Protein AF-A0A9D2IQK5-F1 (afdb_monomer_lite)

Foldseek 3Di:
DDDYDDDDDDDDDDDDDDPDDDDPVLLVLLVQLLVLLVQLLVLLVQLLVLLVVLLVLVVCCVVPPNDPNDPVNVVSLVSNLVSLVSSLVSLVVSLVSLVVNPDDPVSVVLSVQSVVLSCLSVVDLRPVVVDSVSSVSNNVSSVSNSVSSVVSSVVSVVSD

Structure (mmCIF, N/CA/C/O backbone):
data_AF-A0A9D2IQK5-F1
#
_entry.id   AF-A0A9D2IQK5-F1
#
loop_
_atom_site.group_PDB
_atom_site.id
_atom_site.type_symbol
_atom_site.label_atom_id
_atom_site.label_alt_id
_atom_site.label_comp_id
_atom_site.label_asym_id
_atom_site.label_entity_id
_atom_site.label_seq_id
_atom_site.pdbx_PDB_ins_code
_atom_site.Cartn_x
_atom_site.Cartn_y
_atom_site.Cartn_z
_atom_site.occupancy
_atom_site.B_iso_or_equiv
_atom_site.auth_seq_id
_atom_site.auth_comp_id
_atom_site.auth_asym_id
_atom_site.auth_atom_id
_atom_site.pdbx_PDB_model_num
ATOM 1 N N . MET A 1 1 ? -54.149 32.599 56.302 1.00 41.44 1 MET A N 1
ATOM 2 C CA . MET A 1 1 ? -55.134 32.232 55.261 1.00 41.44 1 MET A CA 1
ATOM 3 C C . MET A 1 1 ? -54.393 32.101 53.943 1.00 41.44 1 MET A C 1
ATOM 5 O O . MET A 1 1 ? -53.764 33.076 53.573 1.00 41.44 1 MET A O 1
ATOM 9 N N . GLY A 1 2 ? -54.458 30.912 53.321 1.00 40.62 2 GLY A N 1
ATOM 10 C CA . GLY A 1 2 ? -54.082 30.603 51.925 1.00 40.62 2 GLY A CA 1
ATOM 11 C C . GLY A 1 2 ? -52.596 30.767 51.570 1.00 40.62 2 GLY A C 1
ATOM 12 O O . GLY A 1 2 ? -52.039 31.830 51.761 1.00 40.62 2 GLY A O 1
ATOM 13 N N . GLY A 1 3 ? -51.862 29.798 51.030 1.00 36.75 3 GLY A N 1
ATOM 14 C CA . GLY A 1 3 ? -52.227 28.500 50.480 1.00 36.75 3 GLY A CA 1
ATOM 15 C C . GLY A 1 3 ? -51.303 28.183 49.300 1.00 36.75 3 GLY A C 1
ATOM 16 O O . GLY A 1 3 ? -51.384 28.875 48.299 1.00 36.75 3 GLY A O 1
ATOM 17 N N . GLY A 1 4 ? -50.481 27.135 49.461 1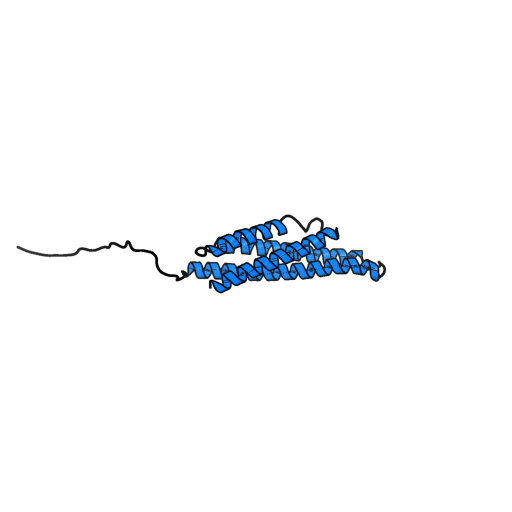.00 36.09 4 GLY A N 1
ATOM 18 C CA . GLY A 1 4 ? -49.891 26.249 48.437 1.00 36.09 4 GLY A CA 1
ATOM 19 C C . GLY A 1 4 ? -48.992 26.829 47.331 1.00 36.09 4 GLY A C 1
ATOM 20 O O . GLY A 1 4 ? -49.021 28.005 47.025 1.00 36.09 4 GLY A O 1
ATOM 21 N N . ALA A 1 5 ? -48.179 26.051 46.621 1.00 42.41 5 ALA A N 1
ATOM 22 C CA . ALA A 1 5 ? -47.600 24.719 46.807 1.00 42.41 5 ALA A CA 1
ATOM 23 C C . ALA A 1 5 ? -46.686 24.452 45.584 1.00 42.41 5 ALA A C 1
ATOM 25 O O . ALA A 1 5 ? -47.101 24.754 44.470 1.00 42.41 5 ALA A O 1
ATOM 26 N N . ARG A 1 6 ? -45.558 23.748 45.809 1.00 43.81 6 ARG A N 1
ATOM 27 C CA . ARG A 1 6 ? -44.779 22.907 44.854 1.00 43.81 6 ARG A CA 1
ATOM 28 C C . ARG A 1 6 ? -43.962 23.647 43.764 1.00 43.81 6 ARG A C 1
ATOM 30 O O . ARG A 1 6 ? -44.336 24.723 43.339 1.00 43.81 6 ARG A O 1
ATOM 37 N N . ALA A 1 7 ? -42.825 23.148 43.266 1.00 38.94 7 ALA A N 1
ATOM 38 C CA . ALA A 1 7 ? -42.234 21.806 43.292 1.00 38.94 7 ALA A CA 1
ATOM 39 C C . ALA A 1 7 ? -40.691 21.863 43.199 1.00 38.94 7 ALA A C 1
ATOM 41 O O . ALA A 1 7 ? -40.132 22.774 42.595 1.00 38.94 7 ALA A O 1
ATOM 42 N N . CYS A 1 8 ? -40.038 20.840 43.752 1.00 36.50 8 CYS A N 1
ATOM 43 C CA . CYS A 1 8 ? -38.633 20.492 43.542 1.00 36.50 8 CYS A CA 1
ATOM 44 C C . CYS A 1 8 ? -38.392 19.823 42.167 1.00 36.50 8 CYS A C 1
ATOM 46 O O . CYS A 1 8 ? -39.341 19.359 41.536 1.00 36.50 8 CYS A O 1
ATOM 48 N N . TYR A 1 9 ? -37.099 19.662 41.843 1.00 29.67 9 TYR A N 1
ATOM 49 C CA . TYR A 1 9 ? -36.446 18.714 40.912 1.00 29.67 9 TYR A CA 1
ATOM 50 C C . TYR A 1 9 ? -35.978 19.213 39.531 1.00 29.67 9 TYR A C 1
ATOM 52 O O . TYR A 1 9 ? -36.718 19.233 38.551 1.00 29.67 9 TYR A O 1
ATOM 60 N N . HIS A 1 10 ? -34.665 19.424 39.442 1.00 36.06 10 HIS A N 1
ATOM 61 C CA . HIS A 1 10 ? -33.772 18.865 38.415 1.00 36.06 10 HIS A CA 1
ATOM 62 C C . HIS A 1 10 ? -32.380 18.849 39.067 1.00 36.06 10 HIS A C 1
ATOM 64 O O . HIS A 1 10 ? -31.915 19.891 39.502 1.00 36.06 10 HIS A O 1
ATOM 70 N N . GLY A 1 11 ? -31.690 17.742 39.300 1.00 34.00 11 GLY A N 1
ATOM 71 C CA . GLY A 1 11 ? -31.700 16.450 38.638 1.00 34.00 11 GLY A CA 1
ATOM 72 C C . GLY A 1 11 ? -30.229 16.064 38.526 1.00 34.00 11 GLY A C 1
ATOM 73 O O . GLY A 1 11 ? -29.569 16.444 37.567 1.00 34.00 11 GLY A O 1
ATOM 74 N N . GLU A 1 12 ? -29.709 15.400 39.558 1.00 44.91 12 GLU A N 1
ATOM 75 C CA . GLU A 1 12 ? -28.414 14.721 39.525 1.00 44.91 12 GLU A CA 1
ATOM 76 C C . GLU A 1 12 ? -28.394 13.719 38.369 1.00 44.91 12 GLU A C 1
ATOM 78 O O . GLU A 1 12 ? -29.312 12.906 38.252 1.00 44.91 12 GLU A O 1
ATOM 83 N N . LYS A 1 13 ? -27.329 13.726 37.561 1.00 43.31 13 LYS A N 1
ATOM 84 C CA . LYS A 1 13 ? -26.854 12.522 36.870 1.00 43.31 13 LYS A CA 1
ATOM 85 C C . LYS A 1 13 ? -25.327 12.494 36.853 1.00 43.31 13 LYS A C 1
ATOM 87 O O . LYS A 1 13 ? -24.700 12.905 35.886 1.00 43.31 13 LYS A O 1
ATOM 92 N N . ASN A 1 14 ? -24.768 11.971 37.941 1.00 47.22 14 ASN A N 1
ATOM 93 C CA . ASN A 1 14 ? -23.506 11.237 37.929 1.00 47.22 14 ASN A CA 1
ATOM 94 C C . ASN A 1 14 ? -23.864 9.739 37.909 1.00 47.22 14 ASN A C 1
ATOM 96 O O . ASN A 1 14 ? -24.566 9.304 38.819 1.00 47.22 14 ASN A O 1
ATOM 100 N N . ASN A 1 15 ? -23.449 8.989 36.879 1.00 42.00 15 ASN A N 1
ATOM 101 C CA . ASN A 1 15 ? -23.142 7.543 36.924 1.00 42.00 15 ASN A CA 1
ATOM 102 C C . ASN A 1 15 ? -22.612 7.107 35.536 1.00 42.00 15 ASN A C 1
ATOM 104 O O . ASN A 1 15 ? -23.338 7.275 34.560 1.00 42.00 15 ASN A O 1
ATOM 108 N N . GLU A 1 16 ? -21.315 6.813 35.377 1.00 48.28 16 GLU A N 1
ATOM 109 C CA . GLU A 1 16 ? -20.668 5.471 35.391 1.00 48.28 16 GLU A CA 1
ATOM 110 C C . GLU A 1 16 ? -20.765 4.711 34.035 1.00 48.28 16 GLU A C 1
ATOM 112 O O . GLU A 1 16 ? -21.740 4.885 33.302 1.00 48.28 16 GLU A O 1
ATOM 117 N N . PRO A 1 17 ? -19.727 3.934 33.647 1.00 48.69 17 PRO A N 1
ATOM 118 C CA . PRO A 1 17 ? -19.422 3.572 32.260 1.00 48.69 17 PRO A CA 1
ATOM 119 C C . PRO A 1 17 ? -20.301 2.426 31.740 1.00 48.69 17 PRO A C 1
ATOM 121 O O . PRO A 1 17 ? -20.398 1.366 32.353 1.00 48.69 17 PRO A O 1
ATOM 124 N N . GLY A 1 18 ? -20.941 2.651 30.590 1.00 43.44 18 GLY A N 1
ATOM 125 C CA . GLY A 1 18 ? -21.806 1.677 29.930 1.00 43.44 18 GLY A CA 1
ATOM 126 C C . GLY A 1 18 ? -21.027 0.678 29.076 1.00 43.44 18 GLY A C 1
ATOM 127 O O . GLY A 1 18 ? -20.135 1.045 28.316 1.00 43.44 18 GLY A O 1
ATOM 128 N N . GLU A 1 19 ? -21.404 -0.588 29.194 1.00 50.88 19 GLU A N 1
ATOM 129 C CA . GLU A 1 19 ? -20.958 -1.707 28.373 1.00 50.88 19 GLU A CA 1
ATOM 130 C C . GLU A 1 19 ? -21.172 -1.446 26.860 1.00 50.88 19 GLU A C 1
ATOM 132 O O . GLU A 1 19 ? -22.268 -1.110 26.418 1.00 50.88 19 GLU A O 1
ATOM 137 N N . GLY A 1 20 ? -20.093 -1.608 26.084 1.00 57.44 20 GLY A N 1
ATOM 138 C CA . GLY A 1 20 ? -19.976 -1.829 24.630 1.00 57.44 20 GLY A CA 1
ATOM 139 C C . GLY A 1 20 ? -21.176 -1.608 23.696 1.00 57.44 20 GLY A C 1
ATOM 140 O O . GLY A 1 20 ? -21.666 -2.569 23.104 1.00 57.44 20 GLY A O 1
ATOM 141 N N . PHE A 1 21 ? -21.571 -0.358 23.437 1.00 63.56 21 PHE A N 1
ATOM 142 C CA . PHE A 1 21 ? -22.404 -0.028 22.273 1.00 63.56 21 PHE A CA 1
ATOM 143 C C . PHE A 1 21 ? -21.852 1.195 21.534 1.00 63.56 21 PHE A C 1
ATOM 145 O O . PHE A 1 21 ? -21.898 2.305 22.057 1.00 63.56 21 PHE A O 1
ATOM 152 N N . MET A 1 22 ? -21.348 0.988 20.310 1.00 72.56 22 MET A N 1
ATOM 153 C CA . MET A 1 22 ? -20.837 2.070 19.459 1.00 72.56 22 MET A CA 1
ATOM 154 C C . MET A 1 22 ? -21.943 3.067 19.106 1.00 72.56 22 MET A C 1
ATOM 156 O O . MET A 1 22 ? -23.037 2.680 18.665 1.00 72.56 22 MET A O 1
ATOM 160 N N . THR A 1 23 ? -21.628 4.349 19.252 1.00 83.25 23 THR A N 1
ATOM 161 C CA . THR A 1 23 ? -22.468 5.484 18.867 1.00 83.25 23 THR A CA 1
ATOM 162 C C . THR A 1 23 ? -22.692 5.531 17.351 1.00 83.25 23 THR A C 1
ATOM 164 O O . THR A 1 23 ? -21.991 4.895 16.561 1.00 83.25 23 THR A O 1
ATOM 167 N N . SER A 1 24 ? -23.695 6.293 16.905 1.00 83.25 24 SER A N 1
ATOM 168 C CA . SER A 1 24 ? -23.954 6.495 15.472 1.00 83.25 24 SER A CA 1
ATOM 169 C C . SER A 1 24 ? -22.800 7.190 14.748 1.00 83.25 24 SER A C 1
ATOM 171 O O . SER A 1 24 ? -22.595 6.929 13.565 1.00 83.25 24 SER A O 1
ATOM 173 N N . ASP A 1 25 ? -22.067 8.059 15.447 1.00 84.38 25 ASP A N 1
ATOM 174 C CA . ASP A 1 25 ? -20.910 8.756 14.891 1.00 84.38 25 ASP A CA 1
ATOM 175 C C . ASP A 1 25 ? -19.710 7.808 14.767 1.00 84.38 25 ASP A C 1
ATOM 177 O O . ASP A 1 25 ? -19.152 7.710 13.682 1.00 84.38 25 ASP A O 1
ATOM 181 N N . GLU A 1 26 ? -19.413 6.991 15.784 1.00 83.50 26 GLU A N 1
ATOM 182 C CA . GLU A 1 26 ? -18.346 5.972 15.710 1.00 83.50 26 GLU A CA 1
ATOM 183 C C . GLU A 1 26 ? -18.617 4.929 14.611 1.00 83.50 26 GLU A C 1
ATOM 185 O O . GLU A 1 26 ? -17.717 4.536 13.871 1.00 83.50 26 GLU A O 1
ATOM 190 N N . ARG A 1 27 ? -19.876 4.502 14.432 1.00 86.06 27 ARG A N 1
ATOM 191 C CA . ARG A 1 27 ? -20.256 3.605 13.322 1.00 86.06 27 ARG A CA 1
ATOM 192 C C . ARG A 1 27 ? -20.051 4.252 11.952 1.00 86.06 27 ARG A C 1
ATOM 194 O O . ARG A 1 27 ? -19.753 3.543 10.989 1.00 86.06 27 ARG A O 1
ATOM 201 N N . ARG A 1 28 ? -20.258 5.570 11.847 1.00 89.19 28 ARG A N 1
ATOM 202 C CA . ARG A 1 28 ? -20.012 6.327 10.613 1.00 89.19 28 ARG A CA 1
ATOM 203 C C . ARG A 1 28 ? -18.511 6.423 10.342 1.00 89.19 28 ARG A C 1
ATOM 205 O O . ARG A 1 28 ? -18.109 6.059 9.244 1.00 89.19 28 ARG A O 1
ATOM 212 N N . GLU A 1 29 ? -17.715 6.796 11.342 1.00 89.31 29 GLU A N 1
ATOM 213 C CA . GLU A 1 29 ? -16.248 6.875 11.253 1.00 89.31 29 GLU A CA 1
ATOM 214 C C . GLU A 1 29 ? -15.640 5.527 10.822 1.00 89.31 29 GLU A C 1
ATOM 216 O O . GLU A 1 29 ? -14.856 5.463 9.876 1.00 89.31 29 GLU A O 1
ATOM 221 N N . VAL A 1 30 ? -16.072 4.409 11.425 1.00 90.19 30 VAL A N 1
ATOM 222 C CA . VAL A 1 30 ? -15.629 3.064 11.005 1.00 90.19 30 VAL A CA 1
ATOM 223 C C . VAL A 1 30 ? -16.031 2.761 9.561 1.00 90.19 30 VAL A C 1
ATOM 225 O O . VAL A 1 30 ? -15.237 2.205 8.803 1.00 90.19 30 VAL A O 1
ATOM 228 N N . ALA A 1 31 ? -17.247 3.118 9.142 1.00 91.75 31 ALA A N 1
ATOM 229 C CA . ALA A 1 31 ? -17.690 2.884 7.769 1.00 91.75 31 ALA A CA 1
ATOM 230 C C . ALA A 1 31 ? -16.888 3.706 6.742 1.00 91.75 31 ALA A C 1
ATOM 232 O O . ALA A 1 31 ? -16.573 3.192 5.665 1.00 91.75 31 ALA A O 1
ATOM 233 N N . GLU A 1 32 ? -16.538 4.950 7.072 1.00 93.06 32 GLU A N 1
ATOM 234 C CA . GLU A 1 32 ? -15.692 5.828 6.256 1.00 93.06 32 GLU A CA 1
ATOM 235 C C . GLU A 1 32 ? -14.267 5.271 6.146 1.00 93.06 32 GLU A C 1
ATOM 237 O O . GLU A 1 32 ? -13.750 5.134 5.031 1.00 93.06 32 GLU A O 1
ATOM 242 N N . ALA A 1 33 ? -13.688 4.817 7.261 1.00 93.00 33 ALA A N 1
ATOM 243 C CA . ALA A 1 33 ? -12.384 4.160 7.286 1.00 93.00 33 ALA A CA 1
ATOM 244 C C . ALA A 1 33 ? -12.372 2.855 6.470 1.00 93.00 33 ALA A C 1
ATOM 246 O O . ALA A 1 33 ? -11.459 2.643 5.673 1.00 93.00 33 ALA A O 1
ATOM 247 N N . VAL A 1 34 ? -13.403 2.005 6.572 1.00 94.94 34 VAL A N 1
ATOM 248 C CA . VAL A 1 34 ? -13.532 0.791 5.737 1.00 94.94 34 VAL A CA 1
ATOM 249 C C . VAL A 1 34 ? -13.617 1.154 4.255 1.00 94.94 34 VAL A C 1
ATOM 251 O O . VAL A 1 34 ? -12.966 0.525 3.417 1.00 94.94 34 VAL A O 1
ATOM 254 N N . ALA A 1 35 ? -14.408 2.170 3.905 1.00 96.38 35 ALA A N 1
ATOM 255 C CA . ALA A 1 35 ? -14.534 2.612 2.522 1.00 96.38 35 ALA A CA 1
ATOM 256 C C . ALA A 1 35 ? -13.201 3.147 1.974 1.00 96.38 35 ALA A C 1
ATOM 258 O O . ALA A 1 35 ? -12.841 2.830 0.839 1.00 96.38 35 ALA A O 1
ATOM 259 N N . ALA A 1 36 ? -12.461 3.927 2.764 1.00 95.69 36 ALA A N 1
ATOM 260 C CA . ALA A 1 36 ? -11.142 4.427 2.393 1.00 95.69 36 ALA A CA 1
ATOM 261 C C . ALA A 1 36 ? -10.104 3.302 2.285 1.00 95.69 36 ALA A C 1
ATOM 263 O O . ALA A 1 36 ? -9.382 3.248 1.292 1.00 95.69 36 ALA A O 1
ATOM 264 N N . GLY A 1 37 ? -10.091 2.354 3.224 1.00 95.56 37 GLY A N 1
ATOM 265 C CA . GLY A 1 37 ? -9.180 1.211 3.198 1.00 95.56 37 GLY A CA 1
ATOM 266 C C . GLY A 1 37 ? -9.399 0.305 1.989 1.00 95.56 37 GLY A C 1
ATOM 267 O O . GLY A 1 37 ? -8.435 -0.133 1.369 1.00 95.56 37 GLY A O 1
ATOM 268 N N . ARG A 1 38 ? -10.653 0.073 1.580 1.00 97.88 38 ARG A N 1
ATOM 269 C CA . ARG A 1 38 ? -10.958 -0.702 0.363 1.00 97.88 38 ARG A CA 1
ATOM 270 C C . ARG A 1 38 ? -10.481 -0.004 -0.909 1.00 97.88 38 ARG A C 1
ATOM 272 O O . ARG A 1 38 ? -9.990 -0.679 -1.808 1.00 97.88 38 ARG A O 1
ATOM 279 N N . ARG A 1 39 ? -10.601 1.328 -0.981 1.00 98.06 39 ARG A N 1
ATOM 280 C CA . ARG A 1 39 ? -10.037 2.111 -2.095 1.00 98.06 39 ARG A CA 1
ATOM 281 C C . ARG A 1 39 ? -8.514 2.027 -2.110 1.00 98.06 39 ARG A C 1
ATOM 283 O O . ARG A 1 39 ? -7.949 1.705 -3.145 1.00 98.06 39 ARG A O 1
ATOM 290 N N . ALA A 1 40 ? -7.872 2.230 -0.959 1.00 95.88 40 ALA A N 1
ATOM 291 C CA . ALA A 1 40 ? -6.423 2.114 -0.825 1.00 95.88 40 ALA A CA 1
ATOM 292 C C . ALA A 1 40 ? -5.920 0.729 -1.247 1.00 95.88 40 ALA A C 1
ATOM 294 O O . ALA A 1 40 ? -4.961 0.637 -2.006 1.00 95.88 40 ALA A O 1
ATOM 295 N N . LEU A 1 41 ? -6.600 -0.339 -0.819 1.00 97.12 41 LEU A N 1
ATOM 296 C CA . LEU A 1 41 ? -6.250 -1.702 -1.204 1.00 97.12 41 LEU A CA 1
ATOM 297 C C . LEU A 1 41 ? -6.355 -1.920 -2.718 1.00 97.12 41 LEU A C 1
ATOM 299 O O . LEU A 1 41 ? -5.424 -2.457 -3.306 1.00 97.12 41 LEU A O 1
ATOM 303 N N . ALA A 1 42 ? -7.446 -1.478 -3.346 1.00 98.00 42 ALA A N 1
ATOM 304 C CA . ALA A 1 42 ? -7.623 -1.616 -4.790 1.00 98.00 42 ALA A CA 1
ATOM 305 C C . ALA A 1 42 ? -6.527 -0.875 -5.574 1.00 98.00 42 ALA A C 1
ATOM 307 O O . ALA A 1 42 ? -5.934 -1.440 -6.489 1.00 98.00 42 ALA A O 1
ATOM 308 N N . SER A 1 43 ? -6.208 0.360 -5.180 1.00 95.88 43 SER A N 1
ATOM 309 C CA . SER A 1 43 ? -5.152 1.150 -5.820 1.00 95.88 43 SER A CA 1
ATOM 310 C C . SER A 1 43 ? -3.757 0.546 -5.600 1.00 95.88 43 SER A C 1
ATOM 312 O O . SER A 1 43 ? -2.920 0.592 -6.498 1.00 95.88 43 SER A O 1
ATOM 314 N N . LEU A 1 44 ? -3.495 -0.055 -4.433 1.00 94.56 44 LEU A N 1
ATOM 315 C CA . LEU A 1 44 ? -2.254 -0.792 -4.172 1.00 94.56 44 LEU A CA 1
ATOM 316 C C . LEU A 1 44 ? -2.134 -2.058 -5.034 1.00 94.56 44 LEU A C 1
ATOM 318 O O . LEU A 1 44 ? -1.048 -2.351 -5.525 1.00 94.56 44 LEU A O 1
ATOM 322 N N . GLU A 1 45 ? -3.225 -2.800 -5.226 1.00 96.19 45 GLU A N 1
ATOM 323 C CA . GLU A 1 45 ? -3.250 -3.980 -6.101 1.00 96.19 45 GLU A CA 1
ATOM 324 C C . GLU A 1 45 ? -3.032 -3.581 -7.574 1.00 96.19 45 GLU A C 1
ATOM 326 O O . GLU A 1 45 ? -2.211 -4.191 -8.252 1.00 96.19 45 GLU A O 1
ATOM 331 N N . GLU A 1 46 ? -3.642 -2.483 -8.038 1.00 95.44 46 GLU A N 1
ATOM 332 C CA . GLU A 1 46 ? -3.378 -1.915 -9.372 1.00 95.44 46 GLU A CA 1
ATOM 333 C C . GLU A 1 46 ? -1.903 -1.511 -9.542 1.00 95.44 46 GLU A C 1
ATOM 335 O O . GLU A 1 46 ? -1.282 -1.775 -10.574 1.00 95.44 46 GLU A O 1
ATOM 340 N N . ALA A 1 47 ? -1.313 -0.899 -8.513 1.00 92.00 47 ALA A N 1
ATOM 341 C CA . ALA A 1 47 ? 0.096 -0.534 -8.517 1.00 92.00 47 ALA A CA 1
ATOM 342 C C . ALA A 1 47 ? 1.024 -1.759 -8.571 1.00 92.00 47 ALA A C 1
ATOM 344 O O . ALA A 1 47 ? 2.039 -1.717 -9.269 1.00 92.00 47 ALA A O 1
ATOM 345 N N . ALA A 1 48 ? 0.676 -2.847 -7.877 1.00 92.94 48 ALA A N 1
ATOM 346 C CA . ALA A 1 48 ? 1.418 -4.104 -7.934 1.00 92.94 48 ALA A CA 1
ATOM 347 C C . ALA A 1 48 ? 1.398 -4.706 -9.349 1.00 92.94 48 ALA A C 1
ATOM 349 O O . ALA A 1 48 ? 2.452 -5.060 -9.876 1.00 92.94 48 ALA A O 1
ATOM 350 N N . ASP A 1 49 ? 0.232 -4.740 -9.998 1.00 92.94 49 ASP A N 1
ATOM 351 C CA . ASP A 1 49 ? 0.082 -5.256 -11.366 1.00 92.94 49 ASP A CA 1
ATOM 352 C C . ASP A 1 49 ? 0.865 -4.417 -12.395 1.00 92.94 49 ASP A C 1
ATOM 354 O O . ASP A 1 49 ? 1.473 -4.944 -13.339 1.00 92.94 49 ASP A O 1
ATOM 358 N N . ALA A 1 50 ? 0.870 -3.092 -12.220 1.00 89.81 50 ALA A N 1
ATOM 359 C CA . ALA A 1 50 ? 1.605 -2.180 -13.087 1.00 89.81 50 ALA A CA 1
ATOM 360 C C . ALA A 1 50 ? 3.131 -2.316 -12.912 1.00 89.81 50 ALA A C 1
ATOM 362 O O . ALA A 1 50 ? 3.868 -2.283 -13.905 1.00 89.81 50 ALA A O 1
ATOM 363 N N . LEU A 1 51 ? 3.605 -2.520 -11.677 1.00 87.81 51 LEU A N 1
ATOM 364 C CA . LEU A 1 51 ? 5.011 -2.797 -11.376 1.00 87.81 51 LEU A CA 1
ATOM 365 C C . LEU A 1 51 ? 5.474 -4.143 -11.945 1.00 87.81 51 LEU A C 1
ATOM 367 O O . LEU A 1 51 ? 6.484 -4.162 -12.649 1.00 87.81 51 LEU A O 1
ATOM 371 N N . ASP A 1 52 ? 4.708 -5.222 -11.749 1.00 88.12 52 ASP A N 1
ATOM 372 C CA . ASP A 1 52 ? 5.021 -6.546 -12.312 1.00 88.12 52 ASP A CA 1
ATOM 373 C C . ASP A 1 52 ? 5.111 -6.480 -13.844 1.00 88.12 52 ASP A C 1
ATOM 375 O O . ASP A 1 52 ? 6.064 -6.961 -14.467 1.00 88.12 52 ASP A O 1
ATOM 379 N N . SER A 1 53 ? 4.169 -5.766 -14.468 1.00 84.38 53 SER A N 1
ATOM 380 C CA . SER A 1 53 ? 4.205 -5.499 -15.905 1.00 84.38 53 SER A CA 1
ATOM 381 C C . SER A 1 53 ? 5.490 -4.766 -16.313 1.00 84.38 53 SER A C 1
ATOM 383 O O . SER A 1 53 ? 6.136 -5.153 -17.290 1.00 84.38 53 SER A O 1
ATOM 385 N N . ALA A 1 54 ? 5.887 -3.716 -15.587 1.00 81.25 54 ALA A N 1
ATOM 386 C CA . ALA A 1 54 ? 7.103 -2.952 -15.871 1.00 81.25 54 ALA A CA 1
ATOM 387 C C . ALA A 1 54 ? 8.387 -3.786 -15.683 1.00 81.25 54 ALA A C 1
ATOM 389 O O . ALA A 1 54 ? 9.301 -3.696 -16.510 1.00 81.25 54 ALA A O 1
ATOM 390 N N . SER A 1 55 ? 8.435 -4.634 -14.653 1.00 79.12 55 SER A N 1
ATOM 391 C CA . SER A 1 55 ? 9.533 -5.562 -14.359 1.00 79.12 55 SER A CA 1
ATOM 392 C C . SER A 1 55 ? 9.701 -6.605 -15.475 1.00 79.12 55 SER A C 1
ATOM 394 O O . SER A 1 55 ? 10.793 -6.778 -16.035 1.00 79.12 55 SER A O 1
ATOM 396 N N . ASN A 1 56 ? 8.590 -7.209 -15.911 1.00 75.81 56 ASN A N 1
ATOM 397 C CA . ASN A 1 56 ? 8.560 -8.239 -16.952 1.00 75.81 56 ASN A CA 1
ATOM 398 C C . ASN A 1 56 ? 8.924 -7.704 -18.352 1.00 75.81 56 ASN A C 1
ATOM 400 O O . ASN A 1 56 ? 9.583 -8.399 -19.134 1.00 75.81 56 ASN A O 1
ATOM 404 N N . TRP A 1 57 ? 8.598 -6.444 -18.669 1.00 68.00 57 TRP A N 1
ATOM 405 C CA . TRP A 1 57 ? 9.061 -5.793 -19.905 1.00 68.00 57 TRP A CA 1
ATOM 406 C C . TRP A 1 57 ? 10.582 -5.577 -19.945 1.00 68.00 57 TRP A C 1
ATOM 408 O O . TRP A 1 57 ? 11.172 -5.596 -21.027 1.00 68.00 57 TRP A O 1
ATOM 418 N N . GLY A 1 58 ? 11.237 -5.427 -18.788 1.00 62.44 58 GLY A N 1
ATOM 419 C CA . GLY A 1 58 ? 12.698 -5.369 -18.687 1.00 62.44 58 GLY A CA 1
ATOM 420 C C . GLY A 1 58 ? 13.383 -6.670 -19.122 1.00 62.44 58 GLY A C 1
ATOM 421 O O . GLY A 1 58 ? 14.427 -6.620 -19.775 1.00 62.44 58 GLY A O 1
ATOM 422 N N . LEU A 1 59 ? 12.772 -7.825 -18.831 1.00 61.72 59 LEU A N 1
ATOM 423 C CA . LEU A 1 59 ? 13.248 -9.138 -19.287 1.00 61.72 59 LEU A CA 1
ATOM 424 C C . LEU A 1 59 ? 12.980 -9.383 -20.779 1.00 61.72 59 LEU A C 1
ATOM 426 O O . LEU A 1 59 ? 13.794 -10.017 -21.452 1.00 61.72 59 LEU A O 1
ATOM 430 N N . PHE A 1 60 ? 11.857 -8.883 -21.307 1.00 61.19 60 PHE A N 1
ATOM 431 C CA . PHE A 1 60 ? 11.452 -9.115 -22.699 1.00 61.19 60 PHE A CA 1
ATOM 432 C C . PHE A 1 60 ? 12.474 -8.563 -23.714 1.00 61.19 60 PHE A C 1
ATOM 434 O O . PHE A 1 60 ? 12.694 -9.170 -24.764 1.00 61.19 60 PHE A O 1
ATOM 441 N N . ASP A 1 61 ? 13.181 -7.479 -23.369 1.00 61.28 61 ASP A N 1
ATOM 442 C CA . ASP A 1 61 ? 14.277 -6.900 -24.168 1.00 61.28 61 ASP A CA 1
ATOM 443 C C . ASP A 1 61 ? 15.454 -7.864 -24.397 1.00 61.28 61 ASP A C 1
ATOM 445 O O . ASP A 1 61 ? 16.102 -7.807 -25.445 1.00 61.28 61 ASP A O 1
ATOM 449 N N . LEU A 1 62 ? 15.718 -8.766 -23.446 1.00 57.47 62 LEU A N 1
ATOM 450 C CA . LEU A 1 62 ? 16.811 -9.740 -23.527 1.00 57.47 62 LEU A CA 1
ATOM 451 C C . LEU A 1 62 ? 16.457 -10.948 -24.404 1.00 57.47 62 LEU A C 1
ATOM 453 O O . LEU A 1 62 ? 17.353 -11.604 -24.931 1.00 57.47 62 LEU A O 1
ATOM 457 N N . VAL A 1 63 ? 15.162 -11.234 -24.576 1.00 57.78 63 VAL A N 1
ATOM 458 C CA . VAL A 1 63 ? 14.666 -12.419 -25.295 1.00 57.78 63 VAL A CA 1
ATOM 459 C C . VAL A 1 63 ? 14.204 -12.084 -26.720 1.00 57.78 63 VAL A C 1
ATOM 461 O O . VAL A 1 63 ? 14.378 -12.903 -27.619 1.00 57.78 63 VAL A O 1
ATOM 464 N N . ALA A 1 64 ? 13.649 -10.887 -26.961 1.00 58.94 64 ALA A N 1
ATOM 465 C CA . ALA A 1 64 ? 12.958 -10.550 -28.214 1.00 58.94 64 ALA A CA 1
ATOM 466 C C . ALA A 1 64 ? 13.770 -9.725 -29.238 1.00 58.94 64 ALA A C 1
ATOM 468 O O . ALA A 1 64 ? 13.256 -9.413 -30.311 1.00 58.94 64 ALA A O 1
ATOM 469 N N . GLY A 1 65 ? 15.029 -9.371 -28.957 1.00 56.09 65 GLY A N 1
ATOM 470 C CA . GLY A 1 65 ? 15.899 -8.740 -29.961 1.00 56.09 65 GLY A CA 1
ATOM 471 C C . GLY A 1 65 ? 15.583 -7.267 -30.278 1.00 56.09 65 GLY A C 1
ATOM 472 O O . GLY A 1 65 ? 15.512 -6.880 -31.441 1.00 56.09 65 GLY A O 1
ATOM 473 N N . GLY A 1 66 ? 15.427 -6.427 -29.249 1.00 58.00 66 GLY A N 1
ATOM 474 C CA . GLY A 1 66 ? 15.786 -4.996 -29.275 1.00 58.00 66 GLY A CA 1
ATOM 475 C C . GLY A 1 66 ? 14.959 -3.992 -30.103 1.00 58.00 66 GLY A C 1
ATOM 476 O O . GLY A 1 66 ? 15.196 -2.795 -29.960 1.00 58.00 66 GLY A O 1
ATOM 477 N N . LEU A 1 67 ? 13.997 -4.402 -30.937 1.00 54.81 67 LEU A N 1
ATOM 478 C CA . LEU A 1 67 ? 13.323 -3.489 -31.886 1.00 54.81 67 LEU A CA 1
ATOM 479 C C . LEU A 1 67 ? 12.084 -2.738 -31.349 1.00 54.81 67 LEU A C 1
ATOM 481 O O . LEU A 1 67 ? 11.649 -1.780 -31.983 1.00 54.81 67 LEU A O 1
ATOM 485 N N . LEU A 1 68 ? 11.525 -3.117 -30.191 1.00 53.81 68 LEU A N 1
ATOM 486 C CA . LEU A 1 68 ? 10.312 -2.495 -29.610 1.00 53.81 68 LEU A CA 1
ATOM 487 C C . LEU A 1 68 ? 10.553 -1.769 -28.269 1.00 53.81 68 LEU A C 1
ATOM 489 O O . LEU A 1 68 ? 9.613 -1.275 -27.644 1.00 53.81 68 LEU A O 1
ATOM 493 N N . SER A 1 69 ? 11.807 -1.688 -27.824 1.00 54.03 69 SER A N 1
ATOM 494 C CA . SER A 1 69 ? 12.163 -1.483 -26.414 1.00 54.03 69 SER A CA 1
ATOM 495 C C . SER A 1 69 ? 11.832 -0.104 -25.840 1.00 54.03 69 SER A C 1
ATOM 497 O O . SER A 1 69 ? 11.457 0.008 -24.677 1.00 54.03 69 SER A O 1
ATOM 499 N N . SER A 1 70 ? 11.972 0.972 -26.617 1.00 56.03 70 SER A N 1
ATOM 500 C CA . SER A 1 70 ? 12.067 2.322 -26.036 1.00 56.03 70 SER A CA 1
ATOM 501 C C . SER A 1 70 ? 10.710 2.990 -25.777 1.00 56.03 70 SER A C 1
ATOM 503 O O . SER A 1 70 ? 10.552 3.683 -24.775 1.00 56.03 70 SER A O 1
ATOM 505 N N . LEU A 1 71 ? 9.723 2.778 -26.656 1.00 57.84 71 LEU A N 1
ATOM 506 C CA . LEU A 1 71 ? 8.407 3.433 -26.567 1.00 57.84 71 LEU A CA 1
ATOM 507 C C . LEU A 1 71 ? 7.468 2.729 -25.581 1.00 57.84 71 LEU A C 1
ATOM 509 O O . LEU A 1 71 ? 6.767 3.388 -24.818 1.00 57.84 71 LEU A O 1
ATOM 513 N N . VAL A 1 72 ? 7.495 1.393 -25.549 1.00 59.91 72 VAL A N 1
ATOM 514 C CA . VAL A 1 72 ? 6.686 0.597 -24.611 1.00 59.91 72 VAL A CA 1
ATOM 515 C C . VAL A 1 72 ? 7.221 0.724 -23.181 1.00 59.91 72 VAL A C 1
ATOM 517 O O . VAL A 1 72 ? 6.425 0.798 -22.245 1.00 59.91 72 VAL A O 1
ATOM 520 N N . LYS A 1 73 ? 8.547 0.851 -23.000 1.00 61.97 73 LYS A N 1
ATOM 521 C CA . LYS A 1 73 ? 9.157 1.110 -21.683 1.00 61.97 73 LYS A CA 1
ATOM 522 C C . LYS A 1 73 ? 8.638 2.388 -21.037 1.00 61.97 73 LYS A C 1
ATOM 524 O O . LYS A 1 73 ? 8.342 2.379 -19.849 1.00 61.97 73 LYS A O 1
ATOM 529 N N . HIS A 1 74 ? 8.507 3.471 -21.804 1.00 65.69 74 HIS A N 1
ATOM 530 C CA . HIS A 1 74 ? 8.040 4.744 -21.253 1.00 65.69 74 HIS A CA 1
ATOM 531 C C . HIS A 1 74 ? 6.566 4.689 -20.838 1.00 65.69 74 HIS A C 1
ATOM 533 O O . HIS A 1 74 ? 6.21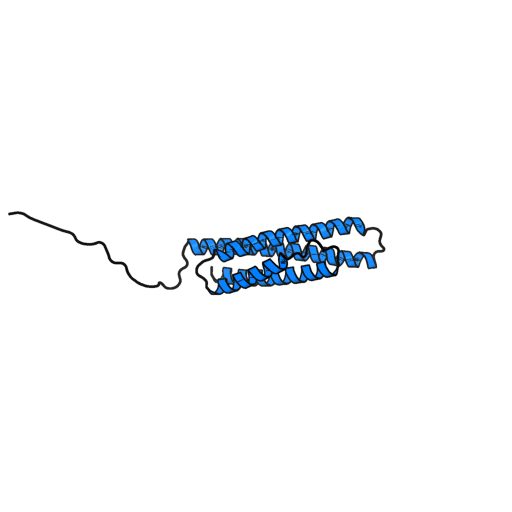3 5.237 -19.801 1.00 65.69 74 HIS A O 1
ATOM 539 N N . ALA A 1 75 ? 5.729 3.989 -21.612 1.00 71.94 75 ALA A N 1
ATOM 540 C CA . ALA A 1 75 ? 4.320 3.806 -21.278 1.00 71.94 75 ALA A CA 1
ATOM 541 C C . ALA A 1 75 ? 4.150 2.992 -19.986 1.00 71.94 75 ALA A C 1
ATOM 543 O O . ALA A 1 75 ? 3.504 3.454 -19.062 1.00 71.94 75 ALA A O 1
ATOM 544 N N . ARG A 1 76 ? 4.818 1.837 -19.866 1.00 75.62 76 ARG A N 1
ATOM 545 C CA . ARG A 1 76 ? 4.663 0.942 -18.703 1.00 75.62 76 ARG A CA 1
ATOM 546 C C . ARG A 1 76 ? 5.249 1.502 -17.409 1.00 75.62 76 ARG A C 1
ATOM 548 O O . ARG A 1 76 ? 4.670 1.309 -16.348 1.00 75.62 76 ARG A O 1
ATOM 555 N N . LEU A 1 77 ? 6.374 2.215 -17.491 1.00 77.56 77 LEU A N 1
ATOM 556 C CA . LEU A 1 77 ? 6.916 2.950 -16.343 1.00 77.56 77 LEU A CA 1
ATOM 557 C C . LEU A 1 77 ? 6.018 4.132 -15.957 1.00 77.56 77 LEU A C 1
ATOM 559 O O . LEU A 1 77 ? 5.890 4.436 -14.773 1.00 77.56 77 LEU A O 1
ATOM 563 N N . GLY A 1 78 ? 5.396 4.781 -16.947 1.00 80.25 78 GLY A N 1
ATOM 564 C CA . GLY A 1 78 ? 4.379 5.808 -16.732 1.00 80.25 78 GLY A CA 1
ATOM 565 C C . GLY A 1 78 ? 3.154 5.256 -16.006 1.00 80.25 78 GLY A C 1
ATOM 566 O O . GLY A 1 78 ? 2.767 5.822 -14.988 1.00 80.25 78 GLY A O 1
ATOM 567 N N . ASP A 1 79 ? 2.623 4.122 -16.467 1.00 85.19 79 ASP A N 1
ATOM 568 C CA . ASP A 1 79 ? 1.484 3.429 -15.854 1.00 85.19 79 ASP A CA 1
ATOM 569 C C . ASP A 1 79 ? 1.798 3.049 -14.398 1.00 85.19 79 ASP A C 1
ATOM 571 O O . ASP A 1 79 ? 1.050 3.399 -13.490 1.00 85.19 79 ASP A O 1
ATOM 575 N N . ALA A 1 80 ? 2.952 2.412 -14.151 1.00 85.88 80 ALA A N 1
ATOM 576 C CA . ALA A 1 80 ? 3.381 2.055 -12.798 1.00 85.88 80 ALA A CA 1
ATOM 577 C C . ALA A 1 80 ? 3.474 3.285 -11.891 1.00 85.88 80 ALA A C 1
ATOM 579 O O . ALA A 1 80 ? 2.990 3.272 -10.761 1.00 85.88 80 ALA A O 1
ATOM 580 N N . ARG A 1 81 ? 4.050 4.379 -12.397 1.00 85.19 81 ARG A N 1
ATOM 581 C CA . ARG A 1 81 ? 4.141 5.633 -11.654 1.00 85.19 81 ARG A CA 1
ATOM 582 C C . ARG A 1 81 ? 2.759 6.201 -11.323 1.00 85.19 81 ARG A C 1
ATOM 584 O O . ARG A 1 81 ? 2.547 6.600 -10.182 1.00 85.19 81 ARG A O 1
ATOM 591 N N . GLU A 1 82 ? 1.842 6.242 -12.285 1.00 88.38 82 GLU A N 1
ATOM 592 C CA . GLU A 1 82 ? 0.488 6.758 -12.066 1.00 88.38 82 GLU A CA 1
ATOM 593 C C . GLU A 1 82 ? -0.267 5.918 -11.028 1.00 88.38 82 GLU A C 1
ATOM 595 O O . GLU A 1 82 ? -0.813 6.470 -10.068 1.00 88.38 82 GLU A O 1
ATOM 600 N N . SER A 1 83 ? -0.261 4.590 -11.176 1.00 90.62 83 SER A N 1
ATOM 601 C CA . SER A 1 83 ? -0.948 3.690 -10.246 1.00 90.62 83 SER A CA 1
ATOM 602 C C . SER A 1 83 ? -0.371 3.798 -8.835 1.00 90.62 83 SER A C 1
ATOM 604 O O . SER A 1 83 ? -1.118 3.816 -7.858 1.00 90.62 83 SER A O 1
ATOM 606 N N . LEU A 1 84 ? 0.944 3.977 -8.698 1.00 88.12 84 LEU A N 1
ATOM 607 C CA . LEU A 1 84 ? 1.555 4.176 -7.390 1.00 88.12 84 LEU A CA 1
ATOM 608 C C . LEU A 1 84 ? 1.257 5.553 -6.770 1.00 88.12 84 LEU A C 1
ATOM 610 O O . LEU A 1 84 ? 1.064 5.649 -5.556 1.00 88.12 84 LEU A O 1
ATOM 614 N N . GLU A 1 85 ? 1.195 6.622 -7.572 1.00 88.31 85 GLU A N 1
ATOM 615 C CA . GLU A 1 85 ? 0.765 7.946 -7.100 1.00 88.31 85 GLU A CA 1
ATOM 616 C C . GLU A 1 85 ? -0.685 7.897 -6.588 1.00 88.31 85 GLU A C 1
ATOM 618 O O . GLU A 1 85 ? -0.989 8.459 -5.528 1.00 88.31 85 GLU A O 1
ATOM 623 N N . ARG A 1 86 ? -1.560 7.160 -7.287 1.00 92.12 86 ARG A N 1
ATOM 624 C CA . ARG A 1 86 ? -2.940 6.891 -6.861 1.00 92.12 86 ARG A CA 1
ATOM 625 C C . ARG A 1 86 ? -2.978 6.089 -5.558 1.00 92.12 86 ARG A C 1
ATOM 627 O O . ARG A 1 86 ? -3.623 6.523 -4.604 1.00 92.12 86 ARG A O 1
ATOM 634 N N . ALA A 1 87 ? -2.222 4.994 -5.471 1.00 91.94 87 ALA A N 1
ATOM 635 C CA . ALA A 1 87 ? -2.120 4.175 -4.264 1.00 91.94 87 ALA A CA 1
ATOM 636 C C . ALA A 1 87 ? -1.661 4.989 -3.047 1.00 91.94 87 ALA A C 1
ATOM 638 O O . ALA A 1 87 ? -2.255 4.897 -1.975 1.00 91.94 87 ALA A O 1
ATOM 639 N N . ARG A 1 88 ? -0.661 5.858 -3.223 1.00 88.88 88 ARG A N 1
ATOM 640 C CA . ARG A 1 88 ? -0.188 6.790 -2.191 1.00 88.88 88 ARG A CA 1
ATOM 641 C C . ARG A 1 88 ? -1.291 7.729 -1.711 1.00 88.88 88 ARG A C 1
ATOM 643 O O . ARG A 1 88 ? -1.440 7.928 -0.505 1.00 88.88 88 ARG A O 1
ATOM 650 N N . ALA A 1 89 ? -2.032 8.335 -2.635 1.00 91.12 89 ALA A N 1
ATOM 651 C CA . ALA A 1 89 ? -3.094 9.273 -2.291 1.00 91.12 89 ALA A CA 1
ATOM 652 C C . ALA A 1 89 ? -4.216 8.590 -1.495 1.00 91.12 89 ALA A C 1
ATOM 654 O O . ALA A 1 89 ? -4.647 9.118 -0.465 1.00 91.12 89 ALA A O 1
ATOM 655 N N . ASP A 1 90 ? -4.643 7.404 -1.930 1.00 94.94 90 ASP A N 1
ATOM 656 C CA . ASP A 1 90 ? -5.697 6.648 -1.256 1.00 94.94 90 ASP A CA 1
ATOM 657 C C . ASP A 1 90 ? -5.238 6.079 0.087 1.00 94.94 90 ASP A C 1
ATOM 659 O O . ASP A 1 90 ? -5.997 6.122 1.055 1.00 94.94 9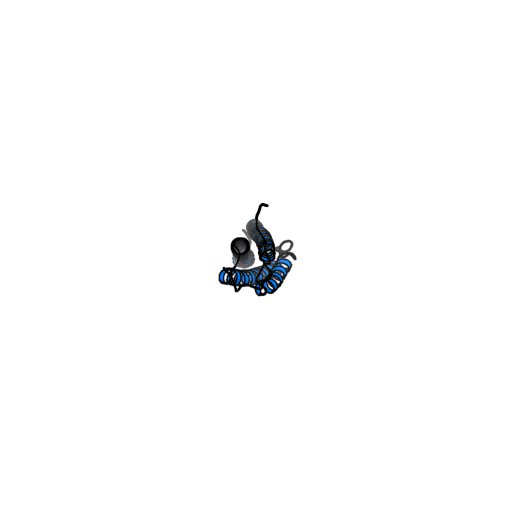0 ASP A O 1
ATOM 663 N N . LEU A 1 91 ? -3.990 5.614 0.192 1.00 92.00 91 LEU A N 1
ATOM 664 C CA . LEU A 1 91 ? -3.432 5.132 1.454 1.00 92.00 91 LEU A CA 1
ATOM 665 C C . LEU A 1 91 ? -3.283 6.271 2.470 1.00 92.00 91 LEU A C 1
ATOM 667 O O . LEU A 1 91 ? -3.622 6.105 3.638 1.00 92.00 91 LEU A O 1
ATOM 671 N N . TYR A 1 92 ? -2.870 7.461 2.026 1.00 90.44 92 TYR A N 1
ATOM 672 C CA . TYR A 1 92 ? -2.850 8.651 2.877 1.00 90.44 92 TYR A CA 1
ATOM 673 C C . TYR A 1 92 ? -4.257 9.053 3.337 1.00 90.44 92 TYR A C 1
ATOM 675 O O . TYR A 1 92 ? -4.456 9.408 4.500 1.00 90.44 92 TYR A O 1
ATOM 683 N N . ALA A 1 93 ? -5.251 8.984 2.445 1.00 92.88 93 ALA A N 1
ATOM 684 C CA . ALA A 1 93 ? -6.641 9.205 2.821 1.00 92.88 93 ALA A CA 1
ATOM 685 C C . ALA A 1 93 ? -7.097 8.176 3.863 1.00 92.88 93 ALA A C 1
ATOM 687 O O . ALA A 1 93 ? -7.631 8.574 4.891 1.00 92.88 93 ALA A O 1
ATOM 688 N N . PHE A 1 94 ? -6.809 6.890 3.653 1.00 94.00 94 PHE A N 1
ATOM 689 C CA . PHE A 1 94 ? -7.152 5.834 4.599 1.00 94.00 94 PHE A CA 1
ATOM 690 C C . PHE A 1 94 ? -6.528 6.057 5.979 1.00 94.00 94 PHE A C 1
ATOM 692 O O . PHE A 1 94 ? -7.246 6.003 6.971 1.00 94.00 94 PHE A O 1
ATOM 699 N N . THR A 1 95 ? -5.239 6.392 6.060 1.00 90.31 95 THR A N 1
ATOM 700 C CA . THR A 1 95 ? -4.576 6.679 7.342 1.00 90.31 95 THR A CA 1
ATOM 701 C C . THR A 1 95 ? -5.211 7.858 8.080 1.00 90.31 95 THR A C 1
ATOM 703 O O . THR A 1 95 ? -5.295 7.828 9.309 1.00 90.31 95 THR A O 1
ATOM 706 N N . ARG A 1 96 ? -5.698 8.883 7.363 1.00 89.94 96 ARG A N 1
ATOM 707 C CA . ARG A 1 96 ? -6.443 9.995 7.978 1.00 89.94 96 ARG A CA 1
ATOM 708 C C . ARG A 1 96 ? -7.788 9.539 8.533 1.00 89.94 96 ARG A C 1
ATOM 710 O O . ARG A 1 96 ? -8.011 9.727 9.721 1.00 89.94 96 ARG A O 1
ATOM 717 N N . GLU A 1 97 ? -8.615 8.880 7.720 1.00 90.69 97 GLU A N 1
ATOM 718 C CA . GLU A 1 97 ? -9.927 8.383 8.173 1.00 90.69 97 GLU A CA 1
ATOM 719 C C . GLU A 1 97 ? -9.776 7.411 9.352 1.00 90.69 97 GLU A C 1
ATOM 721 O O . GLU A 1 97 ? -10.529 7.458 10.318 1.00 90.69 97 GLU A O 1
ATOM 726 N N . LEU A 1 98 ? -8.751 6.554 9.317 1.00 89.44 98 LEU A N 1
ATOM 727 C CA . LEU A 1 98 ? -8.446 5.619 10.395 1.00 89.44 98 LEU A CA 1
ATOM 728 C C . LEU A 1 98 ? -8.029 6.328 11.692 1.00 89.44 98 LEU A C 1
ATOM 730 O O . LEU A 1 98 ? -8.358 5.857 12.776 1.00 89.44 98 LEU A O 1
ATOM 734 N N . SER A 1 99 ? -7.316 7.453 11.593 1.00 85.75 99 SER A N 1
ATOM 735 C CA . SER A 1 99 ? -6.913 8.254 12.7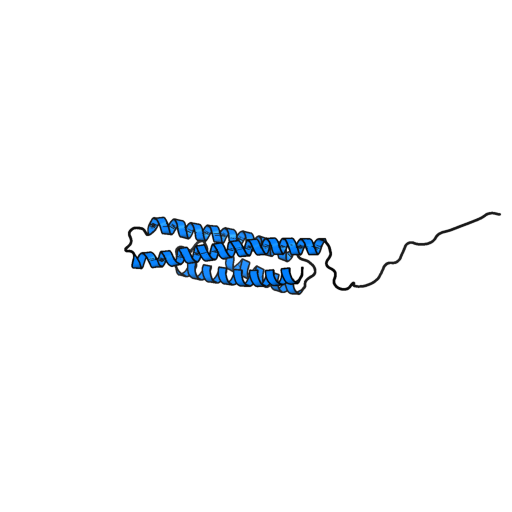59 1.00 85.75 99 SER A CA 1
ATOM 736 C C . SER A 1 99 ? -8.101 8.942 13.433 1.00 85.75 99 SER A C 1
ATOM 738 O O . SER A 1 99 ? -8.042 9.229 14.632 1.00 85.75 99 SER A O 1
ATOM 740 N N . ASP A 1 100 ? -9.165 9.193 12.671 1.00 83.31 100 ASP A N 1
ATOM 741 C CA . ASP A 1 100 ? -10.392 9.810 13.161 1.00 83.31 100 ASP A CA 1
ATOM 742 C C . ASP A 1 100 ? -11.336 8.803 13.834 1.00 83.31 100 ASP A C 1
ATOM 744 O O . ASP A 1 100 ? -12.183 9.229 14.614 1.00 83.31 100 ASP A O 1
ATOM 748 N N . VAL A 1 101 ? -11.139 7.487 13.648 1.00 83.69 101 VAL A N 1
ATOM 749 C CA . VAL A 1 101 ? -11.899 6.441 14.356 1.00 83.69 101 VAL A CA 1
ATOM 750 C C . VAL A 1 101 ? -11.579 6.471 15.852 1.00 83.69 101 VAL A C 1
ATOM 752 O O . VAL A 1 101 ? -10.505 6.057 16.306 1.00 83.69 101 VAL A O 1
ATOM 755 N N . ARG A 1 102 ? -12.537 6.937 16.657 1.00 70.06 102 ARG A N 1
ATOM 756 C CA . ARG A 1 102 ? -12.427 6.963 18.125 1.00 70.06 102 ARG A CA 1
ATOM 757 C C . ARG A 1 102 ? -13.024 5.689 18.734 1.00 70.06 102 ARG A C 1
ATOM 759 O O . ARG A 1 102 ? -13.966 5.114 18.209 1.00 70.06 102 ARG A O 1
ATOM 766 N N . GLY A 1 103 ? -12.463 5.239 19.862 1.00 63.78 103 GLY A N 1
ATOM 767 C CA . GLY A 1 103 ? -13.089 4.208 20.707 1.00 63.78 103 GLY A CA 1
ATOM 768 C C . GLY A 1 103 ? -12.503 2.791 20.645 1.00 63.78 103 GLY A C 1
ATOM 769 O O . GLY A 1 103 ? -12.933 1.948 21.426 1.00 63.78 103 GLY A O 1
ATOM 770 N N . ILE A 1 104 ? -11.496 2.516 19.803 1.00 67.56 104 ILE A N 1
ATOM 771 C CA . ILE A 1 104 ? -10.858 1.186 19.723 1.00 67.56 104 ILE A CA 1
ATOM 772 C C . ILE A 1 104 ? -9.346 1.324 19.935 1.00 67.56 104 ILE A C 1
ATOM 774 O O . ILE A 1 104 ? -8.618 1.786 19.059 1.00 67.56 104 ILE A O 1
ATOM 778 N N . GLU A 1 105 ? -8.852 0.935 21.115 1.00 69.00 105 GLU A N 1
ATOM 779 C CA . GLU A 1 105 ? -7.422 1.047 21.445 1.00 69.00 105 GLU A CA 1
ATOM 780 C C . GLU A 1 105 ? -6.528 0.178 20.550 1.00 69.00 105 GLU A C 1
ATOM 782 O O . GLU A 1 105 ? -5.430 0.609 20.203 1.00 69.00 105 GLU A O 1
ATOM 787 N N . GLU A 1 106 ? -7.004 -0.993 20.111 1.00 70.00 106 GLU A N 1
ATOM 788 C CA . GLU A 1 106 ? -6.248 -1.871 19.206 1.00 70.00 106 GLU A CA 1
ATOM 789 C C . GLU A 1 106 ? -5.981 -1.202 17.844 1.00 70.00 106 GLU A C 1
ATOM 791 O O . GLU A 1 106 ? -4.887 -1.343 17.297 1.00 70.00 106 GLU A O 1
ATOM 796 N N . LEU A 1 107 ? -6.908 -0.362 17.355 1.00 74.69 107 LEU A N 1
ATOM 797 C CA . LEU A 1 107 ? -6.722 0.386 16.107 1.00 74.69 107 LEU A CA 1
ATOM 798 C C . LEU A 1 107 ? -5.630 1.459 16.214 1.00 74.69 107 LEU A C 1
ATOM 800 O O . LEU A 1 107 ? -5.051 1.827 15.197 1.00 74.69 107 LEU A O 1
ATOM 804 N N . ARG A 1 108 ? -5.277 1.945 17.414 1.00 71.44 108 ARG A N 1
ATOM 805 C CA . ARG A 1 108 ? -4.185 2.928 17.558 1.00 71.44 108 ARG A CA 1
ATOM 806 C C . ARG A 1 108 ? -2.819 2.345 17.213 1.00 71.44 108 ARG A C 1
ATOM 808 O O . ARG A 1 108 ? -1.991 3.045 16.634 1.00 71.44 108 ARG A O 1
ATOM 815 N N . VAL A 1 109 ? -2.582 1.081 17.567 1.00 73.88 109 VAL A N 1
ATOM 816 C CA . VAL A 1 109 ? -1.343 0.374 17.201 1.00 73.88 109 VAL A CA 1
ATOM 817 C C . VAL A 1 109 ? -1.277 0.199 15.683 1.00 73.88 109 VAL A C 1
ATOM 819 O O . VAL A 1 109 ? -0.223 0.390 15.075 1.00 73.88 109 VAL A O 1
ATOM 822 N N . ASP A 1 110 ? -2.424 -0.062 15.064 1.00 79.88 110 ASP A N 1
ATOM 823 C CA . ASP A 1 110 ? -2.543 -0.255 13.622 1.00 79.88 110 ASP A CA 1
ATOM 824 C C . ASP A 1 110 ? -2.398 1.023 12.810 1.00 79.88 110 ASP A C 1
ATOM 826 O O . ASP A 1 110 ? -1.776 0.988 11.752 1.00 79.88 110 ASP A O 1
ATOM 830 N N . VAL A 1 111 ? -2.884 2.159 13.318 1.00 79.44 111 VAL A N 1
ATOM 831 C CA . VAL A 1 111 ? -2.600 3.478 12.732 1.00 79.44 111 VAL A CA 1
ATOM 832 C C . VAL A 1 111 ? -1.092 3.711 12.671 1.00 79.44 111 VAL A C 1
ATOM 834 O O . VAL A 1 111 ? -0.594 4.160 11.644 1.00 79.44 111 VAL A O 1
ATOM 837 N N . GLY A 1 112 ? -0.350 3.367 13.730 1.00 79.19 112 GLY A N 1
ATOM 838 C CA . GLY A 1 112 ? 1.110 3.491 13.749 1.00 79.19 112 GLY A CA 1
ATOM 839 C C . GLY A 1 112 ? 1.802 2.594 12.717 1.00 79.19 112 GLY A C 1
ATOM 840 O O . GLY A 1 112 ? 2.695 3.051 12.004 1.00 79.19 112 GLY A O 1
ATOM 841 N N . GLY A 1 113 ? 1.366 1.337 12.593 1.00 81.25 113 GLY A N 1
ATOM 842 C CA . GLY A 1 113 ? 1.885 0.406 11.585 1.00 81.25 113 GLY A CA 1
ATOM 843 C C . GLY A 1 113 ? 1.560 0.833 10.151 1.00 81.25 113 GLY A C 1
ATOM 844 O O . GLY A 1 113 ? 2.427 0.792 9.279 1.00 81.25 113 GLY A O 1
ATOM 845 N N . LEU A 1 114 ? 0.334 1.306 9.916 1.00 82.88 114 LEU A N 1
ATOM 846 C CA . LEU A 1 114 ? -0.110 1.787 8.611 1.00 82.88 114 LEU A CA 1
ATOM 847 C C . LEU A 1 114 ? 0.584 3.103 8.228 1.00 82.88 114 LEU A C 1
ATOM 849 O O . LEU A 1 114 ? 1.004 3.263 7.083 1.00 82.88 114 LEU A O 1
ATOM 853 N N . ALA A 1 115 ? 0.772 4.021 9.178 1.00 84.50 115 ALA A N 1
ATOM 854 C CA . ALA A 1 115 ? 1.536 5.249 8.971 1.00 84.50 115 ALA A CA 1
ATOM 855 C C . ALA A 1 115 ? 2.992 4.947 8.588 1.00 84.50 115 ALA A C 1
ATOM 857 O O . ALA A 1 115 ? 3.490 5.528 7.632 1.00 84.50 115 ALA A O 1
ATOM 858 N N . ALA A 1 116 ? 3.632 3.963 9.228 1.00 83.12 116 ALA A N 1
ATOM 859 C CA . ALA A 1 116 ? 4.969 3.526 8.833 1.00 83.12 116 ALA A CA 1
ATOM 860 C C . ALA A 1 116 ? 5.001 2.955 7.401 1.00 83.12 116 ALA A C 1
ATOM 862 O O . ALA A 1 116 ? 5.929 3.242 6.648 1.00 83.12 116 ALA A O 1
ATOM 863 N N . THR A 1 117 ? 3.985 2.186 6.982 1.00 78.38 117 THR A N 1
ATOM 864 C CA . THR A 1 117 ? 3.901 1.728 5.580 1.00 78.38 117 THR A CA 1
ATOM 865 C C . THR A 1 117 ? 3.631 2.857 4.594 1.00 78.38 117 THR A C 1
ATOM 867 O O . THR A 1 117 ? 4.155 2.824 3.483 1.00 78.38 117 THR A O 1
ATOM 870 N N . VAL A 1 118 ? 2.848 3.864 4.996 1.00 82.50 118 VAL A N 1
ATOM 871 C CA . VAL A 1 118 ? 2.679 5.096 4.225 1.00 82.50 118 VAL A CA 1
ATOM 872 C C . VAL A 1 118 ? 4.039 5.749 4.061 1.00 82.50 118 VAL A C 1
ATOM 874 O O . VAL A 1 118 ? 4.462 5.898 2.926 1.00 82.50 118 VAL A O 1
ATOM 877 N N . ASP A 1 119 ? 4.756 6.046 5.144 1.00 82.19 119 ASP A N 1
ATOM 878 C CA . ASP A 1 119 ? 6.069 6.699 5.098 1.00 82.19 119 ASP A CA 1
ATOM 879 C C . ASP A 1 119 ? 7.042 5.964 4.162 1.00 82.19 119 ASP A C 1
ATOM 881 O O . ASP A 1 119 ? 7.619 6.586 3.275 1.00 82.19 119 ASP A O 1
ATOM 885 N N . VAL A 1 120 ? 7.123 4.630 4.246 1.00 73.94 120 VAL A N 1
ATOM 886 C CA . VAL A 1 120 ? 7.953 3.804 3.347 1.00 73.94 120 VAL A CA 1
ATOM 887 C C . VAL A 1 120 ? 7.521 3.908 1.876 1.00 73.94 120 VAL A C 1
ATOM 889 O O . VAL A 1 120 ? 8.370 4.018 0.991 1.00 73.94 120 VAL A O 1
ATOM 892 N N . LEU A 1 121 ? 6.216 3.908 1.587 1.00 74.06 121 LEU A N 1
ATOM 893 C CA . LEU A 1 121 ? 5.705 4.131 0.230 1.00 74.06 121 LEU A CA 1
ATOM 894 C C . LEU A 1 121 ? 5.877 5.582 -0.250 1.00 74.06 121 LEU A C 1
ATOM 896 O O . LEU A 1 121 ? 5.997 5.818 -1.455 1.00 74.06 121 LEU A O 1
ATOM 900 N N . LEU A 1 122 ? 5.860 6.564 0.660 1.00 69.00 122 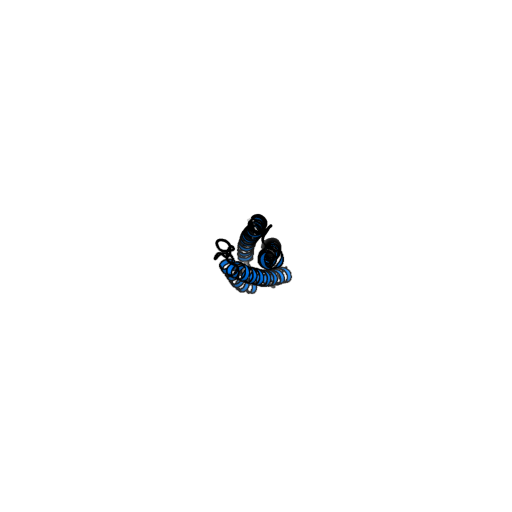LEU A N 1
ATOM 901 C CA . LEU A 1 122 ? 5.960 7.991 0.341 1.00 69.00 122 LEU A CA 1
ATOM 902 C C . LEU A 1 122 ? 7.409 8.462 0.190 1.00 69.00 122 LEU A C 1
ATOM 904 O O . LEU A 1 122 ? 7.628 9.423 -0.549 1.00 69.00 122 LEU A O 1
ATOM 908 N N . ASP A 1 123 ? 8.375 7.780 0.815 1.00 74.69 123 ASP A N 1
ATOM 909 C CA . ASP A 1 123 ? 9.816 8.085 0.779 1.00 74.69 123 ASP A CA 1
ATOM 910 C C . ASP A 1 123 ? 10.493 7.766 -0.570 1.00 74.69 123 ASP A C 1
ATOM 912 O O . ASP A 1 123 ? 11.715 7.817 -0.705 1.00 74.69 123 ASP A O 1
ATOM 916 N N . ASN A 1 124 ? 9.673 7.603 -1.612 1.00 62.41 124 ASN A N 1
ATOM 917 C CA . ASN A 1 124 ? 9.996 7.775 -3.026 1.00 62.41 124 ASN A CA 1
ATOM 918 C C . ASN A 1 124 ? 10.585 6.548 -3.754 1.00 62.41 124 ASN A C 1
ATOM 920 O O . ASN A 1 124 ? 11.775 6.520 -4.084 1.00 62.41 124 ASN A O 1
ATOM 924 N N . PRO A 1 125 ? 9.729 5.592 -4.162 1.00 60.25 125 PRO A N 1
ATOM 925 C CA . PRO A 1 125 ? 10.085 4.634 -5.203 1.00 60.25 125 PRO A CA 1
ATOM 926 C C . PRO A 1 125 ? 10.076 5.236 -6.627 1.00 60.25 125 PRO A C 1
ATOM 928 O O . PRO A 1 125 ? 10.709 4.679 -7.517 1.00 60.25 125 PRO A O 1
ATOM 931 N N . PHE A 1 126 ? 9.405 6.373 -6.876 1.00 53.19 126 PHE A N 1
ATOM 932 C CA . PHE A 1 126 ? 8.938 6.771 -8.222 1.00 53.19 126 PHE A CA 1
ATOM 933 C C . PHE A 1 126 ? 9.917 7.537 -9.100 1.00 53.19 126 PHE A C 1
ATOM 935 O O . PHE A 1 126 ? 9.812 7.475 -10.326 1.00 53.19 126 PHE A O 1
ATOM 942 N N . VAL A 1 127 ? 10.811 8.333 -8.512 1.00 55.75 127 VAL A N 1
ATOM 943 C CA . VAL A 1 127 ? 11.693 9.198 -9.319 1.00 55.75 127 VAL A CA 1
ATOM 944 C C . VAL A 1 127 ? 12.793 8.376 -10.007 1.00 55.75 127 VAL A C 1
ATOM 946 O O . VAL A 1 127 ? 13.243 8.744 -11.090 1.00 55.75 127 VAL A O 1
ATOM 949 N N . ASP A 1 128 ? 13.124 7.206 -9.453 1.00 65.44 128 ASP A N 1
ATOM 950 C CA . ASP A 1 128 ? 14.241 6.371 -9.898 1.00 65.44 128 ASP A CA 1
ATOM 951 C C . ASP A 1 128 ? 13.81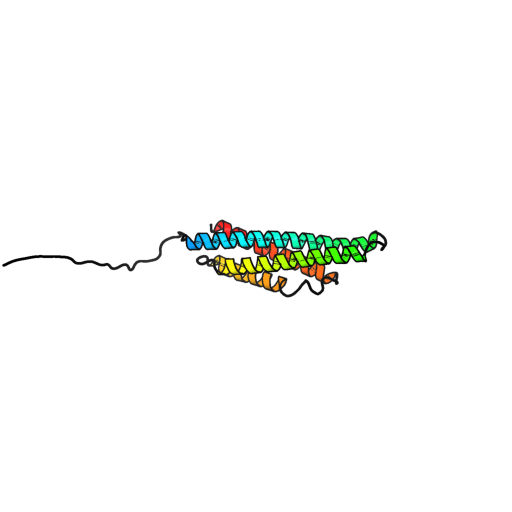9 5.023 -10.522 1.00 65.44 128 ASP A C 1
ATOM 953 O O . ASP A 1 128 ? 14.686 4.180 -10.758 1.00 65.44 128 ASP A O 1
ATOM 957 N N . LEU A 1 129 ? 12.528 4.798 -10.837 1.00 62.44 129 LEU A N 1
ATOM 958 C CA . LEU A 1 129 ? 12.024 3.543 -11.454 1.00 62.44 129 LEU A CA 1
ATOM 959 C C . LEU A 1 129 ? 12.729 3.163 -12.772 1.00 62.44 129 LEU A C 1
ATOM 961 O O . LEU A 1 129 ? 12.609 2.041 -13.253 1.00 62.44 129 LEU A O 1
ATOM 965 N N . TYR A 1 130 ? 13.516 4.076 -13.341 1.00 63.53 130 TYR A N 1
ATOM 966 C CA . TYR A 1 130 ? 14.442 3.813 -14.441 1.00 63.53 130 TYR A CA 1
ATOM 967 C C . TYR A 1 130 ? 15.534 2.777 -14.107 1.00 63.53 130 TYR A C 1
ATOM 969 O O . TYR A 1 130 ? 16.196 2.278 -15.018 1.00 63.53 130 TYR A O 1
ATOM 977 N N . VAL A 1 131 ? 15.736 2.444 -12.828 1.00 67.69 131 VAL A N 1
ATOM 978 C CA . VAL A 1 131 ? 16.693 1.435 -12.360 1.00 67.69 131 VAL A CA 1
ATOM 979 C C . VAL A 1 131 ? 15.948 0.178 -11.911 1.00 67.69 131 VAL A C 1
ATOM 981 O O . VAL A 1 131 ? 15.097 0.241 -11.032 1.00 67.69 131 VAL A O 1
ATOM 984 N N . GLN A 1 132 ? 16.331 -0.992 -12.434 1.00 69.25 132 GLN A N 1
ATOM 985 C CA . GLN A 1 132 ? 15.697 -2.284 -12.114 1.00 69.25 132 GLN A CA 1
ATOM 986 C C . GLN A 1 132 ? 15.582 -2.557 -10.604 1.00 69.25 132 GLN A C 1
ATOM 988 O O . GLN A 1 132 ? 14.560 -3.045 -10.136 1.00 69.25 132 GLN A O 1
ATOM 993 N N . LYS A 1 133 ? 16.605 -2.185 -9.823 1.00 74.12 133 LYS A N 1
ATOM 994 C CA . LYS A 1 133 ? 16.588 -2.322 -8.359 1.00 74.12 133 LYS A CA 1
ATOM 995 C C . LYS A 1 133 ? 15.432 -1.548 -7.708 1.00 74.12 133 LYS A C 1
ATOM 997 O O . LYS A 1 133 ? 14.850 -2.025 -6.749 1.00 74.12 133 LYS A O 1
ATOM 1002 N N . LYS A 1 134 ? 15.073 -0.385 -8.254 1.00 77.75 134 LYS A N 1
ATOM 1003 C CA . LYS A 1 134 ? 14.008 0.473 -7.724 1.00 77.75 134 LYS A CA 1
ATOM 1004 C C . LYS A 1 134 ? 12.609 -0.056 -8.032 1.00 77.75 134 LYS A C 1
ATOM 1006 O O . LYS A 1 134 ? 11.709 0.199 -7.244 1.00 77.75 134 LYS A O 1
ATOM 1011 N N . ILE A 1 135 ? 12.438 -0.804 -9.127 1.00 78.81 135 ILE A N 1
ATOM 1012 C CA . ILE A 1 135 ? 11.187 -1.526 -9.413 1.00 78.81 135 ILE A CA 1
ATOM 1013 C C . ILE A 1 135 ? 10.979 -2.616 -8.358 1.00 78.81 135 ILE A C 1
ATOM 1015 O O . ILE A 1 135 ? 9.926 -2.649 -7.738 1.00 78.81 135 ILE A O 1
ATOM 1019 N N . SER A 1 136 ? 12.012 -3.417 -8.079 1.00 83.25 136 SER A N 1
ATOM 1020 C CA . SER A 1 136 ? 11.952 -4.453 -7.036 1.00 83.25 136 SER A CA 1
ATOM 1021 C C . SER A 1 136 ? 11.691 -3.863 -5.645 1.00 83.25 136 SER A C 1
ATOM 1023 O O . SER A 1 136 ? 10.828 -4.355 -4.930 1.00 83.25 136 SER A O 1
ATOM 1025 N N . ASP A 1 137 ? 12.379 -2.774 -5.277 1.00 84.06 137 ASP A N 1
ATOM 1026 C CA . ASP A 1 137 ? 12.126 -2.088 -4.002 1.00 84.06 137 ASP A CA 1
ATOM 1027 C C . ASP A 1 137 ? 10.666 -1.574 -3.930 1.00 84.06 137 ASP A C 1
ATOM 1029 O O . ASP A 1 137 ? 10.034 -1.607 -2.875 1.00 84.06 137 ASP A O 1
ATOM 1033 N N . ALA A 1 138 ? 10.107 -1.095 -5.049 1.00 85.56 138 ALA A N 1
ATOM 1034 C CA . ALA A 1 138 ? 8.719 -0.641 -5.117 1.00 85.56 138 ALA A CA 1
ATOM 1035 C C . ALA A 1 138 ? 7.717 -1.800 -4.980 1.00 85.56 138 ALA A C 1
ATOM 1037 O O . ALA A 1 138 ? 6.725 -1.643 -4.271 1.00 85.56 138 ALA A O 1
ATOM 1038 N N . GLU A 1 139 ? 7.983 -2.949 -5.606 1.00 88.19 139 GLU A N 1
ATOM 1039 C CA . GLU A 1 139 ? 7.172 -4.169 -5.475 1.00 88.19 139 GLU A CA 1
ATOM 1040 C C . GLU A 1 139 ? 7.105 -4.627 -4.013 1.00 88.19 139 GLU A C 1
ATOM 1042 O O . GLU A 1 139 ? 6.011 -4.835 -3.482 1.00 88.19 139 GLU A O 1
ATOM 1047 N N . ASP A 1 140 ? 8.255 -4.689 -3.334 1.00 88.44 140 ASP A N 1
ATOM 1048 C CA . ASP A 1 140 ? 8.341 -5.074 -1.922 1.00 88.44 140 ASP A CA 1
ATOM 1049 C C . ASP A 1 140 ? 7.556 -4.107 -1.019 1.00 88.44 140 ASP A C 1
ATOM 1051 O O . ASP A 1 140 ? 6.784 -4.528 -0.150 1.00 88.44 140 ASP A O 1
ATOM 1055 N N . ASN A 1 141 ? 7.699 -2.799 -1.251 1.00 87.25 141 ASN A N 1
ATOM 1056 C CA . ASN A 1 141 ? 6.994 -1.777 -0.477 1.00 87.25 141 ASN A CA 1
ATOM 1057 C C . ASN A 1 141 ? 5.472 -1.832 -0.692 1.00 87.25 141 ASN A C 1
ATOM 1059 O O . ASN A 1 141 ? 4.707 -1.715 0.270 1.00 87.25 141 ASN A O 1
ATOM 1063 N N . VAL A 1 142 ? 5.014 -2.039 -1.933 1.00 90.62 142 VAL A N 1
ATOM 1064 C CA . VAL A 1 142 ? 3.583 -2.192 -2.245 1.00 90.62 142 VAL A CA 1
ATOM 1065 C C . VAL A 1 142 ? 3.026 -3.460 -1.609 1.00 90.62 142 VAL A C 1
ATOM 1067 O O . VAL A 1 142 ? 1.965 -3.410 -0.986 1.00 90.62 142 VAL A O 1
ATOM 1070 N N . ALA A 1 143 ? 3.746 -4.580 -1.679 1.00 91.62 143 ALA A N 1
ATOM 1071 C CA . ALA A 1 143 ? 3.328 -5.829 -1.050 1.00 91.62 143 ALA A CA 1
ATOM 1072 C C . ALA A 1 143 ? 3.183 -5.686 0.476 1.00 91.62 143 ALA A C 1
ATOM 1074 O O . ALA A 1 143 ? 2.183 -6.130 1.054 1.00 91.62 143 ALA A O 1
ATOM 1075 N N . ALA A 1 144 ? 4.134 -5.011 1.129 1.00 88.94 144 ALA A N 1
ATOM 1076 C CA . ALA A 1 144 ? 4.065 -4.719 2.559 1.00 88.94 144 ALA A CA 1
ATOM 1077 C C . ALA A 1 144 ? 2.842 -3.853 2.913 1.00 88.94 144 ALA A C 1
ATOM 1079 O O . ALA A 1 144 ? 2.117 -4.153 3.866 1.00 88.94 144 ALA A O 1
ATOM 1080 N N . ALA A 1 145 ? 2.559 -2.821 2.116 1.00 90.25 145 ALA A N 1
ATOM 1081 C CA . ALA A 1 145 ? 1.401 -1.956 2.319 1.00 90.25 145 ALA A CA 1
ATOM 1082 C C . ALA A 1 145 ? 0.062 -2.666 2.067 1.00 90.25 145 ALA A C 1
ATOM 1084 O O . ALA A 1 145 ? -0.899 -2.427 2.801 1.00 90.25 145 ALA A O 1
ATOM 1085 N N . ILE A 1 146 ? -0.013 -3.579 1.091 1.00 94.31 146 ILE A N 1
ATOM 1086 C CA . ILE A 1 146 ? -1.187 -4.440 0.872 1.00 94.31 146 ILE A CA 1
ATOM 1087 C C . ILE A 1 146 ? -1.452 -5.290 2.116 1.00 94.31 146 ILE A C 1
ATOM 1089 O O . ILE A 1 146 ? -2.588 -5.351 2.593 1.00 94.31 146 ILE A O 1
ATOM 1093 N N . ALA A 1 147 ? -0.415 -5.933 2.660 1.00 92.25 147 ALA A N 1
ATOM 1094 C CA . ALA A 1 147 ? -0.541 -6.780 3.843 1.00 92.25 147 ALA A CA 1
ATOM 1095 C C . ALA A 1 147 ? -1.005 -5.982 5.075 1.00 92.25 147 ALA A C 1
ATOM 1097 O O . ALA A 1 147 ? -1.928 -6.407 5.780 1.00 92.25 147 ALA A O 1
ATOM 1098 N N . ALA A 1 148 ? -0.422 -4.802 5.300 1.00 90.19 148 ALA A N 1
ATOM 1099 C CA . ALA A 1 148 ? -0.842 -3.901 6.369 1.00 90.19 148 ALA A CA 1
ATOM 1100 C C . ALA A 1 148 ? -2.298 -3.449 6.181 1.00 90.19 148 ALA A C 1
ATOM 1102 O O . ALA A 1 148 ? -3.115 -3.614 7.086 1.00 90.19 148 ALA A O 1
ATOM 1103 N N . THR A 1 149 ? -2.664 -2.981 4.984 1.00 92.94 149 THR A N 1
ATOM 1104 C CA . THR A 1 149 ? -4.025 -2.515 4.669 1.00 92.94 149 THR A CA 1
ATOM 1105 C C . THR A 1 149 ? -5.066 -3.614 4.885 1.00 92.94 149 THR A C 1
ATOM 1107 O O . THR A 1 149 ? -6.097 -3.365 5.509 1.00 92.94 149 THR A O 1
ATOM 1110 N N . LYS A 1 150 ? -4.788 -4.850 4.443 1.00 94.50 150 LYS A N 1
ATOM 1111 C CA . LYS A 1 150 ? -5.658 -6.018 4.677 1.00 94.50 150 LYS A CA 1
ATOM 1112 C C . LYS A 1 150 ? -5.844 -6.307 6.166 1.00 94.50 150 LYS A C 1
ATOM 1114 O O . LYS A 1 150 ? -6.960 -6.587 6.596 1.00 94.50 150 LYS A O 1
ATOM 1119 N N . THR A 1 151 ? -4.772 -6.201 6.947 1.00 91.44 151 THR A N 1
ATOM 1120 C CA . THR A 1 151 ? -4.811 -6.417 8.401 1.00 91.44 151 THR A CA 1
ATOM 1121 C C . THR A 1 151 ? -5.714 -5.393 9.090 1.00 91.44 151 THR A C 1
ATOM 1123 O O . THR A 1 151 ? -6.592 -5.771 9.866 1.00 91.44 151 THR A O 1
ATOM 1126 N N . VAL A 1 152 ? -5.554 -4.106 8.769 1.00 90.94 152 VAL A N 1
ATOM 1127 C CA . VAL A 1 152 ? -6.382 -3.040 9.353 1.00 90.94 152 VAL A CA 1
ATOM 1128 C C . VAL A 1 152 ? -7.842 -3.158 8.912 1.00 90.94 152 VAL A C 1
ATOM 1130 O O . VAL A 1 152 ? -8.744 -3.041 9.740 1.00 90.94 152 VAL A O 1
ATOM 1133 N N . LEU A 1 153 ? -8.094 -3.442 7.630 1.00 92.88 153 LEU A N 1
ATOM 1134 C CA . LEU A 1 153 ? -9.450 -3.654 7.115 1.00 92.88 153 LEU A CA 1
ATOM 1135 C C . LEU A 1 153 ? -10.171 -4.785 7.846 1.00 92.88 153 LEU A C 1
ATOM 1137 O O . LEU A 1 153 ? -11.307 -4.596 8.272 1.00 92.88 153 LEU A O 1
ATOM 1141 N N . ALA A 1 154 ? -9.510 -5.929 8.038 1.00 91.38 154 ALA A N 1
ATOM 1142 C CA . ALA A 1 154 ? -10.101 -7.062 8.741 1.00 91.38 154 ALA A CA 1
ATOM 1143 C C . ALA A 1 154 ? -10.519 -6.694 10.175 1.00 91.38 154 ALA A C 1
ATOM 1145 O O . ALA A 1 154 ? -11.570 -7.125 10.648 1.00 91.38 154 ALA A O 1
ATOM 1146 N N . ARG A 1 155 ? -9.733 -5.855 10.858 1.00 88.88 155 ARG A N 1
ATOM 1147 C CA . ARG A 1 155 ? -10.056 -5.373 12.207 1.00 88.88 155 ARG A CA 1
ATOM 1148 C C . ARG A 1 155 ? -11.191 -4.360 12.229 1.00 88.88 155 ARG A C 1
ATOM 1150 O O . ARG A 1 155 ? -12.080 -4.482 13.065 1.00 88.88 155 ARG A O 1
ATOM 1157 N N . LEU A 1 156 ? -11.199 -3.401 11.305 1.00 89.50 156 LEU A N 1
ATOM 1158 C CA . LEU A 1 156 ? -12.313 -2.460 11.160 1.00 89.50 156 LEU A CA 1
ATOM 1159 C C . LEU A 1 156 ? -13.632 -3.185 10.872 1.00 89.50 156 LEU A C 1
ATOM 1161 O O . LEU A 1 156 ? -14.671 -2.827 11.417 1.00 89.50 156 LEU A O 1
ATOM 1165 N N . GLU A 1 157 ? -13.593 -4.219 10.032 1.00 89.38 157 GLU A N 1
ATOM 1166 C CA . GLU A 1 157 ? -14.764 -5.034 9.710 1.00 89.38 157 GLU A CA 1
ATOM 1167 C C . GLU A 1 157 ? -15.225 -5.889 10.896 1.00 89.38 157 GLU A C 1
ATOM 1169 O O . GLU A 1 157 ? -16.429 -6.056 11.080 1.00 89.38 157 GLU A O 1
ATOM 1174 N N . ALA A 1 158 ? -14.298 -6.387 11.719 1.00 86.69 158 ALA A N 1
ATOM 1175 C CA . ALA A 1 158 ? -14.617 -7.119 12.945 1.00 86.69 158 ALA A CA 1
ATOM 1176 C C . ALA A 1 158 ? -15.189 -6.221 14.055 1.00 86.69 158 ALA A C 1
ATOM 1178 O O . ALA A 1 158 ? -15.934 -6.702 14.906 1.00 86.69 158 ALA A O 1
ATOM 1179 N N . ALA A 1 159 ? -14.845 -4.932 14.049 1.00 76.75 159 ALA A N 1
ATOM 1180 C CA . ALA A 1 159 ? -15.328 -3.951 15.015 1.00 76.75 159 ALA A CA 1
ATOM 1181 C C . ALA A 1 159 ? -16.690 -3.327 14.651 1.00 76.75 159 ALA A C 1
ATOM 1183 O O . ALA A 1 159 ? -17.212 -2.539 15.433 1.00 76.75 159 ALA A O 1
ATOM 1184 N N . ARG A 1 160 ? -17.243 -3.640 13.472 1.00 66.25 160 ARG A N 1
ATOM 1185 C CA . ARG A 1 160 ? -18.458 -3.026 12.911 1.00 66.25 160 ARG A CA 1
ATOM 1186 C C . ARG A 1 160 ? -19.773 -3.553 13.498 1.00 66.25 160 ARG A C 1
ATOM 1188 O O . ARG A 1 160 ? -19.885 -4.775 13.725 1.00 66.25 160 ARG A O 1
#

Radius of gyration: 25.67 Å; chains: 1; bounding box: 72×45×87 Å

Secondary structure (DSSP, 8-state):
----------------PPPS---HHHHHHHHHHHHHHHHHHHHHHHHHHHHHHHHHHHHHHHHTTSSSHHHHHHHHHHHHHHHHHHHHHHHHHHHHHHHH--S-HHHHHHHHHHHHHHHHHHS-SSTTTTSHHHHHHHHHHHHHHHHHHHHHHHHHHHT-

Organism: NCBI:txid2838713

Sequence (160 aa):
MGGGARACYHGEKNNEPGEGFMTSDERREVAEAVAAGRRALASLEEAADALDSASNWGLFDLVAGGLLSSLVKHARLGDARESLERARADLYAFTRELSDVRGIEELRVDVGGLAATVDVLLDNPFVDLYVQKKISDAEDNVAAAIAATKTVLARLEAAR

pLDDT: mean 75.93, std 17.56, range [29.67, 98.06]